Protein AF-Q6LM76-F1 (afdb_monomer_lite)

Secondary structure (DSSP, 8-state):
--TTTT--HHHHHHH---HHHHHHHHHHHHHHTTHHHHHHHHHHHHHSB-TTS-B--HHHHHHHHHHHH-----HHHHHHHHHHTT-HHHHH----TT--HHHHHHHTT-

Sequence (110 aa):
MDSLNNIAFKSLASKQTSIQMKMRFLALAHFQDGHSRTQIAKYIEENAAKPDGGRLTGHDIHNYITQTFGKAYHPDYIYILLKKMGFSWITSRSKHPKQCDKIQDDFKKI

pLDDT: mean 75.96, std 13.38, range [37.34, 94.69]

Organism: Photobacterium profundum (strain SS9) (NCBI:txid298386)

InterPro domains:
  IPR025959 Winged helix-turn helix domain [PF13592] (52-109)

Structure (mmCIF, N/CA/C/O backbone):
data_AF-Q6LM76-F1
#
_entry.id   AF-Q6LM76-F1
#
loop_
_atom_site.group_PDB
_atom_site.id
_atom_site.type_symbol
_atom_site.label_atom_id
_atom_site.label_alt_id
_atom_site.label_comp_id
_atom_site.label_asym_id
_atom_site.label_entity_id
_atom_site.label_seq_id
_atom_site.pdbx_PDB_ins_code
_atom_site.Cartn_x
_atom_site.Cartn_y
_atom_site.Cartn_z
_atom_site.occupancy
_atom_site.B_iso_or_equiv
_atom_site.auth_seq_id
_atom_site.auth_comp_id
_atom_site.auth_asym_id
_atom_site.auth_atom_id
_atom_site.pdbx_PDB_model_num
ATOM 1 N N . MET A 1 1 ? -21.025 -13.065 -7.128 1.00 37.34 1 MET A N 1
ATOM 2 C CA . MET A 1 1 ? -19.924 -12.207 -6.645 1.00 37.34 1 MET A CA 1
ATOM 3 C C . MET A 1 1 ? -20.459 -10.783 -6.699 1.00 37.34 1 MET A C 1
ATOM 5 O O . MET A 1 1 ? -20.804 -10.358 -7.786 1.00 37.34 1 MET A O 1
ATOM 9 N N . ASP A 1 2 ? -20.761 -10.054 -5.626 1.00 48.50 2 ASP A N 1
ATOM 10 C CA . ASP A 1 2 ? -20.377 -10.180 -4.217 1.00 48.50 2 ASP A CA 1
ATOM 11 C C . ASP A 1 2 ? -21.448 -9.541 -3.315 1.00 48.50 2 ASP A C 1
ATOM 13 O O . ASP A 1 2 ? -21.690 -8.338 -3.376 1.00 48.50 2 ASP A O 1
ATOM 17 N N . SER A 1 3 ? -22.080 -10.333 -2.445 1.00 51.62 3 SER A N 1
ATOM 18 C CA . SER A 1 3 ? -23.092 -9.863 -1.480 1.00 51.62 3 SER A CA 1
ATOM 19 C C . SER A 1 3 ? -22.494 -9.185 -0.235 1.00 51.62 3 SER A C 1
ATOM 21 O O . SER A 1 3 ? -23.232 -8.730 0.635 1.00 51.62 3 SER A O 1
ATOM 23 N N . LEU A 1 4 ? -21.162 -9.104 -0.140 1.00 52.97 4 LEU A N 1
ATOM 24 C CA . LEU A 1 4 ? -20.436 -8.601 1.034 1.00 52.97 4 LEU A CA 1
ATOM 25 C C . LEU A 1 4 ? -19.958 -7.146 0.897 1.00 52.97 4 LEU A C 1
ATOM 27 O O . LEU A 1 4 ? -19.572 -6.542 1.893 1.00 52.97 4 LEU A O 1
ATOM 31 N N . ASN A 1 5 ? -20.032 -6.543 -0.294 1.00 54.25 5 ASN A N 1
ATOM 32 C CA . ASN A 1 5 ? -19.440 -5.223 -0.564 1.00 54.25 5 ASN A CA 1
ATOM 33 C C . ASN A 1 5 ? -20.148 -4.040 0.126 1.00 54.25 5 ASN A C 1
ATOM 35 O O . ASN A 1 5 ? -19.632 -2.927 0.101 1.00 54.25 5 ASN A O 1
ATOM 39 N N . ASN A 1 6 ? -21.297 -4.267 0.772 1.00 57.16 6 ASN A N 1
ATOM 40 C CA . ASN A 1 6 ? -22.104 -3.222 1.417 1.00 57.16 6 ASN A CA 1
ATOM 41 C C . ASN A 1 6 ? -22.152 -3.345 2.957 1.00 57.16 6 ASN A C 1
ATOM 43 O O . ASN A 1 6 ? -22.861 -2.606 3.636 1.00 57.16 6 ASN A O 1
ATOM 47 N N . ILE A 1 7 ? -21.411 -4.281 3.559 1.00 68.44 7 ILE A N 1
ATOM 48 C CA . ILE A 1 7 ? -21.418 -4.417 5.021 1.00 68.44 7 ILE A CA 1
ATOM 49 C C . ILE A 1 7 ? -20.410 -3.434 5.626 1.00 68.44 7 ILE A C 1
ATOM 51 O O . ILE A 1 7 ? -19.197 -3.599 5.519 1.00 68.44 7 ILE A O 1
ATOM 55 N N . ALA A 1 8 ? -20.906 -2.397 6.302 1.00 78.81 8 ALA A N 1
ATOM 56 C CA . ALA A 1 8 ? -20.069 -1.421 6.995 1.00 78.81 8 ALA A CA 1
ATOM 57 C C . ALA A 1 8 ? -19.545 -1.987 8.330 1.00 78.81 8 ALA A C 1
ATOM 59 O O . ALA A 1 8 ? -19.996 -1.587 9.408 1.00 78.81 8 ALA A O 1
ATOM 60 N N . PHE A 1 9 ? -18.567 -2.899 8.285 1.00 83.12 9 PHE A N 1
ATOM 61 C CA . PHE A 1 9 ? -17.992 -3.551 9.475 1.00 83.12 9 PHE A CA 1
ATOM 62 C C . PHE A 1 9 ? -17.470 -2.576 10.545 1.00 83.12 9 PHE A C 1
ATOM 64 O O . PHE A 1 9 ? -17.564 -2.872 11.734 1.00 83.12 9 PHE A O 1
ATOM 71 N N . LYS A 1 10 ? -17.005 -1.378 10.161 1.00 83.25 10 LYS A N 1
ATOM 72 C CA . LYS A 1 10 ? -16.629 -0.311 11.113 1.00 83.25 10 LYS A CA 1
ATOM 73 C C . LYS A 1 10 ? -17.826 0.183 11.937 1.00 83.25 10 LYS A C 1
ATOM 75 O O . LYS A 1 10 ? -17.695 0.395 13.139 1.00 83.25 10 LYS A O 1
ATOM 80 N N . SER A 1 11 ? -18.998 0.306 11.309 1.00 85.31 11 SER A N 1
ATOM 81 C CA . SER A 1 11 ? -20.249 0.691 11.980 1.00 85.31 11 SER A CA 1
ATOM 82 C C . SER A 1 11 ? -20.826 -0.435 12.850 1.00 85.31 11 SER A C 1
ATOM 84 O O . SER A 1 11 ? -21.470 -0.175 13.861 1.00 85.31 11 SER A O 1
ATOM 86 N N . LEU A 1 12 ? -20.571 -1.696 12.489 1.00 87.69 12 LEU A N 1
ATOM 87 C CA . LEU A 1 12 ? -20.941 -2.853 13.308 1.00 87.69 12 LEU A CA 1
ATOM 88 C C . LEU A 1 12 ? -20.025 -2.972 14.530 1.00 87.69 12 LEU A C 1
ATOM 90 O O . LEU A 1 12 ? -20.498 -3.205 15.638 1.00 87.69 12 LEU A O 1
ATOM 94 N N . ALA A 1 13 ? -18.726 -2.723 14.355 1.00 88.00 13 ALA A N 1
ATOM 95 C CA . ALA A 1 13 ? -17.757 -2.692 15.443 1.00 88.00 13 ALA A CA 1
ATOM 96 C C . ALA A 1 13 ? -18.060 -1.593 16.478 1.00 88.00 13 ALA A C 1
ATOM 98 O O . ALA A 1 13 ? -17.841 -1.801 17.670 1.00 88.00 13 ALA A O 1
ATOM 99 N N . SER A 1 14 ? -18.561 -0.427 16.052 1.00 84.62 14 SER A N 1
ATOM 100 C CA . SER A 1 14 ? -18.903 0.666 16.973 1.00 84.62 14 SER A CA 1
ATOM 101 C C . SER A 1 14 ? -20.162 0.391 17.800 1.00 84.62 14 SER A C 1
ATOM 103 O O . SER A 1 14 ? -20.239 0.850 18.935 1.00 84.62 14 SER A O 1
ATOM 105 N N . LYS A 1 15 ? -21.112 -0.387 17.266 1.00 89.94 15 LYS A N 1
ATOM 106 C CA . LYS A 1 15 ? -22.351 -0.790 17.954 1.00 89.94 15 LYS A CA 1
ATOM 107 C C . LYS A 1 15 ? -22.172 -1.992 18.888 1.00 89.94 15 LYS A C 1
ATOM 109 O O . LYS A 1 15 ? -23.071 -2.295 19.667 1.00 89.94 15 LYS A O 1
ATOM 114 N N . GLN A 1 16 ? -21.034 -2.681 18.817 1.00 91.12 16 GLN A N 1
ATOM 115 C CA . GLN A 1 16 ? -20.796 -3.909 19.566 1.00 91.12 16 GLN A CA 1
ATOM 116 C C . GLN A 1 16 ? -20.192 -3.644 20.952 1.00 91.12 16 GLN A C 1
ATOM 118 O O . GLN A 1 16 ? -19.178 -2.960 21.082 1.00 91.12 16 GLN A O 1
ATOM 123 N N . THR A 1 17 ? -20.778 -4.255 21.985 1.00 86.19 17 THR A N 1
ATOM 124 C CA . THR A 1 17 ? -20.323 -4.145 23.385 1.00 86.19 17 THR A CA 1
ATOM 125 C C . THR A 1 17 ? -19.176 -5.102 23.716 1.00 86.19 17 THR A C 1
ATOM 127 O O . THR A 1 17 ? -18.265 -4.751 24.462 1.00 86.19 17 THR A O 1
ATOM 130 N N . SER A 1 18 ? -19.179 -6.307 23.135 1.00 94.69 18 SER A N 1
ATOM 131 C CA . SER A 1 18 ? -18.101 -7.285 23.327 1.00 94.69 18 SER A CA 1
ATOM 132 C C . SER A 1 18 ? -16.821 -6.868 22.604 1.00 94.69 18 SER A C 1
ATOM 134 O O . SER A 1 18 ? -16.800 -6.711 21.379 1.00 94.69 18 SER A O 1
ATOM 136 N N . ILE A 1 19 ? -15.726 -6.786 23.363 1.00 85.25 19 ILE A N 1
ATOM 137 C CA . ILE A 1 19 ? -14.388 -6.450 22.861 1.00 85.25 19 ILE A CA 1
ATOM 138 C C . ILE A 1 19 ? -13.919 -7.469 21.815 1.00 85.25 19 ILE A C 1
ATOM 140 O O . ILE A 1 19 ? -13.421 -7.079 20.762 1.00 85.25 19 ILE A O 1
ATOM 144 N N . GLN A 1 20 ? -14.125 -8.768 22.052 1.00 84.06 20 GLN A N 1
ATOM 145 C CA . GLN A 1 20 ? -13.713 -9.816 21.110 1.00 84.06 20 GLN A CA 1
ATOM 146 C C . GLN A 1 20 ? -14.433 -9.681 19.765 1.00 84.06 20 GLN A C 1
ATOM 148 O O . GLN A 1 20 ? -13.818 -9.752 18.700 1.00 84.06 20 GLN A O 1
ATOM 153 N N . MET A 1 21 ? -15.739 -9.430 19.811 1.00 91.31 21 MET A N 1
ATOM 154 C CA . MET A 1 21 ? -16.560 -9.297 18.612 1.00 91.31 21 MET A CA 1
ATOM 155 C C . MET A 1 21 ? -16.233 -7.999 17.857 1.00 91.31 21 MET A C 1
ATOM 157 O O . MET A 1 21 ? -16.148 -7.997 16.630 1.00 91.31 21 MET A O 1
ATOM 161 N N . LYS A 1 22 ? -15.935 -6.918 18.585 1.00 85.38 22 LYS A N 1
ATOM 162 C CA . LYS A 1 22 ? -15.427 -5.662 18.022 1.00 85.38 22 LYS A CA 1
ATOM 163 C C . LYS A 1 22 ? -14.088 -5.855 17.307 1.00 85.38 22 LYS A C 1
ATOM 165 O O . LYS A 1 22 ? -13.946 -5.411 16.171 1.00 85.38 22 LYS A O 1
ATOM 170 N N . MET A 1 23 ? -13.140 -6.571 17.917 1.00 83.94 23 MET A N 1
ATOM 171 C CA . MET A 1 23 ? -11.854 -6.901 17.287 1.00 83.94 23 MET A CA 1
ATOM 172 C C . MET A 1 23 ? -12.038 -7.753 16.029 1.00 83.94 23 MET A C 1
ATOM 174 O O . MET A 1 23 ? -11.392 -7.494 15.014 1.00 83.94 23 MET A O 1
ATOM 178 N N . ARG A 1 24 ? -12.966 -8.716 16.054 1.00 87.31 24 ARG A N 1
ATOM 179 C CA . ARG A 1 24 ? -13.297 -9.538 14.885 1.00 87.31 24 ARG A CA 1
ATOM 180 C C . ARG A 1 24 ? -13.893 -8.704 13.749 1.00 87.31 24 ARG A C 1
ATOM 182 O O . ARG A 1 24 ? -13.458 -8.854 12.613 1.00 87.31 24 ARG A O 1
ATOM 189 N N . PHE A 1 25 ? -14.825 -7.794 14.036 1.00 86.94 25 PHE A N 1
ATOM 190 C CA . PHE A 1 25 ? -15.384 -6.891 13.024 1.00 86.94 25 PHE A CA 1
ATOM 191 C C . PHE A 1 25 ? -14.355 -5.903 12.476 1.00 86.94 25 PHE A C 1
ATOM 193 O O . PHE A 1 25 ? -14.360 -5.640 11.280 1.00 86.94 25 PHE A O 1
ATOM 200 N N . LEU A 1 26 ? -13.439 -5.393 13.302 1.00 80.12 26 LEU A N 1
ATOM 201 C CA . LEU A 1 26 ? -12.338 -4.552 12.824 1.00 80.12 26 LEU A CA 1
ATOM 202 C C . LEU A 1 26 ? -11.384 -5.334 11.915 1.00 80.12 26 LEU A C 1
ATOM 204 O O . LEU A 1 26 ? -11.015 -4.840 10.852 1.00 80.12 26 LEU A O 1
ATOM 208 N N . ALA A 1 27 ? -11.035 -6.569 12.280 1.00 77.38 27 ALA A N 1
ATOM 209 C CA . ALA A 1 27 ? -10.247 -7.447 11.420 1.00 77.38 27 ALA A CA 1
ATOM 210 C C . ALA A 1 27 ? -10.966 -7.719 10.089 1.00 77.38 27 ALA A C 1
ATOM 212 O O . ALA A 1 27 ? -10.356 -7.582 9.033 1.00 77.38 27 ALA A O 1
ATOM 213 N N . LEU A 1 28 ? -12.269 -8.021 10.118 1.00 81.06 28 LEU A N 1
ATOM 214 C CA . LEU A 1 28 ? -13.087 -8.213 8.915 1.00 81.06 28 LEU A CA 1
ATOM 215 C C . LEU A 1 28 ? -13.224 -6.935 8.083 1.00 81.06 28 LEU A C 1
ATOM 217 O O . LEU A 1 28 ? -13.165 -7.023 6.867 1.00 81.06 28 LEU A O 1
ATOM 221 N N . ALA A 1 29 ? -13.322 -5.756 8.701 1.00 78.50 29 ALA A N 1
ATOM 222 C CA . ALA A 1 29 ? -13.269 -4.479 7.993 1.00 78.50 29 ALA A CA 1
ATOM 223 C C . ALA A 1 29 ? -11.934 -4.321 7.261 1.00 78.50 29 ALA A C 1
ATOM 225 O O . ALA A 1 29 ? -11.915 -3.949 6.097 1.00 78.50 29 ALA A O 1
ATOM 226 N N . HIS A 1 30 ? -10.822 -4.662 7.915 1.00 70.56 30 HIS A N 1
ATOM 227 C CA . HIS A 1 30 ? -9.499 -4.644 7.295 1.00 70.56 30 HIS A CA 1
ATOM 228 C C . HIS A 1 30 ? -9.327 -5.700 6.191 1.00 70.56 30 HIS A C 1
ATOM 230 O O . HIS A 1 30 ? -8.600 -5.445 5.232 1.00 70.56 30 HIS A O 1
ATOM 236 N N . PHE A 1 31 ? -9.978 -6.861 6.310 1.00 68.69 31 PHE A N 1
ATOM 237 C CA . PHE A 1 31 ? -9.987 -7.913 5.288 1.00 68.69 31 PHE A CA 1
ATOM 238 C C . PHE A 1 31 ? -10.934 -7.610 4.121 1.00 68.69 31 PHE A C 1
ATOM 240 O O . PHE A 1 31 ? -10.591 -7.923 2.989 1.00 68.69 31 PHE A O 1
ATOM 247 N N . GLN A 1 32 ? -12.082 -6.971 4.357 1.00 63.50 32 GLN A N 1
ATOM 248 C CA . GLN A 1 32 ? -12.972 -6.461 3.308 1.00 63.50 32 GLN A CA 1
ATOM 249 C C . GLN A 1 32 ? -12.329 -5.266 2.596 1.00 63.50 32 GLN A C 1
ATOM 251 O O . GLN A 1 32 ? -12.343 -5.191 1.372 1.00 63.50 32 GLN A O 1
ATOM 256 N N . ASP A 1 33 ? -11.629 -4.400 3.333 1.00 63.03 33 ASP A N 1
ATOM 257 C CA . ASP A 1 33 ? -10.683 -3.421 2.781 1.00 63.03 33 ASP A CA 1
ATOM 258 C C . ASP A 1 33 ? -9.448 -4.120 2.142 1.00 63.03 33 ASP A C 1
ATOM 260 O O . ASP A 1 33 ? -8.560 -3.452 1.603 1.00 63.03 33 ASP A O 1
ATOM 264 N N . GLY A 1 34 ? -9.375 -5.463 2.174 1.00 58.41 34 GLY A N 1
ATOM 265 C CA . GLY A 1 34 ? -8.315 -6.334 1.639 1.00 58.41 34 GLY A CA 1
ATOM 266 C C . GLY A 1 34 ? -8.039 -6.167 0.149 1.00 58.41 34 GLY A C 1
ATOM 267 O O . GLY A 1 34 ? -7.043 -6.689 -0.350 1.00 58.41 34 GLY A O 1
ATOM 268 N N . HIS A 1 35 ? -8.837 -5.337 -0.510 1.00 60.16 35 HIS A N 1
ATOM 269 C CA . HIS A 1 35 ? -8.508 -4.593 -1.710 1.00 60.16 35 HIS A CA 1
ATOM 270 C C . HIS A 1 35 ? -7.095 -3.993 -1.661 1.00 60.16 35 HIS A C 1
ATOM 272 O O . HIS A 1 35 ? -6.344 -4.206 -2.595 1.00 60.16 35 HIS A O 1
ATOM 278 N N . SER A 1 36 ? -6.624 -3.379 -0.568 1.00 71.00 36 SER A N 1
ATOM 279 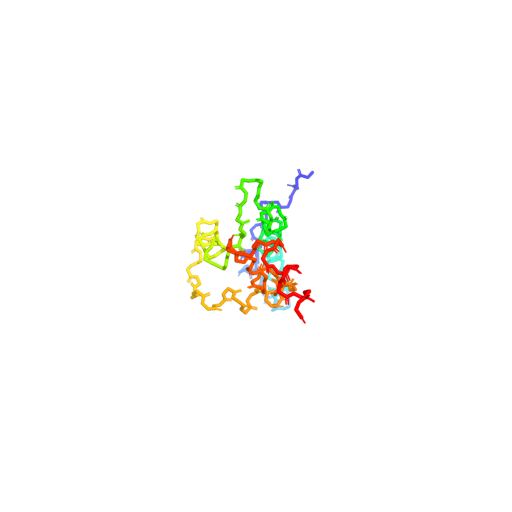C CA . SER A 1 36 ? -5.324 -2.681 -0.641 1.00 71.00 36 SER A CA 1
ATOM 280 C C . SER A 1 36 ? -4.126 -3.585 -0.956 1.00 71.00 36 SER A C 1
ATOM 282 O O . SER A 1 36 ? -3.421 -3.341 -1.927 1.00 71.00 36 SER A O 1
ATOM 284 N N . ARG A 1 37 ? -3.885 -4.664 -0.199 1.00 77.75 37 ARG A N 1
ATOM 285 C CA . ARG A 1 37 ? -2.712 -5.526 -0.448 1.00 77.75 37 ARG A CA 1
ATOM 286 C C . ARG A 1 37 ? -2.894 -6.425 -1.664 1.00 77.75 37 ARG A C 1
ATOM 288 O O . ARG A 1 37 ? -1.932 -6.620 -2.396 1.00 77.75 37 ARG A O 1
ATOM 295 N N . THR A 1 38 ? -4.096 -6.957 -1.887 1.00 82.88 38 THR A N 1
ATOM 296 C CA . THR A 1 38 ? -4.353 -7.823 -3.049 1.00 82.88 38 THR A CA 1
ATOM 297 C C . THR A 1 38 ? -4.362 -7.030 -4.353 1.00 82.88 38 THR A C 1
ATOM 299 O O . THR A 1 38 ? -3.781 -7.492 -5.326 1.00 82.88 38 THR A O 1
ATOM 302 N N . GLN A 1 39 ? -4.908 -5.810 -4.377 1.00 84.81 39 GLN A N 1
ATOM 303 C CA . GLN A 1 39 ? -4.834 -4.937 -5.554 1.00 84.81 39 GLN A CA 1
ATOM 304 C C . GLN A 1 39 ? -3.419 -4.419 -5.787 1.00 84.81 39 GLN A C 1
ATOM 306 O O . GLN A 1 39 ? -3.028 -4.297 -6.940 1.00 84.81 39 GLN A O 1
ATOM 311 N N . ILE A 1 40 ? -2.639 -4.128 -4.736 1.00 86.69 40 ILE A N 1
ATOM 312 C CA . ILE A 1 40 ? -1.214 -3.798 -4.900 1.00 86.69 40 ILE A CA 1
ATOM 313 C C . ILE A 1 40 ? -0.465 -4.994 -5.497 1.00 86.69 40 ILE A C 1
ATOM 315 O O . ILE A 1 40 ? 0.287 -4.807 -6.444 1.00 86.69 40 ILE A O 1
ATOM 319 N N . ALA A 1 41 ? -0.691 -6.211 -4.992 1.00 87.94 41 ALA A N 1
ATOM 320 C CA . ALA A 1 41 ? -0.069 -7.424 -5.525 1.00 87.94 41 ALA A CA 1
ATOM 321 C C . ALA A 1 41 ? -0.449 -7.667 -6.993 1.00 87.94 41 ALA A C 1
ATOM 323 O O . ALA A 1 41 ? 0.431 -7.814 -7.834 1.00 87.94 41 ALA A O 1
ATOM 324 N N . LYS A 1 42 ? -1.747 -7.607 -7.312 1.00 88.56 42 LYS A N 1
ATOM 325 C CA . LYS A 1 42 ? -2.263 -7.755 -8.676 1.00 88.56 42 LYS A CA 1
ATOM 326 C C . LYS A 1 42 ? -1.675 -6.707 -9.623 1.00 88.56 42 LYS A C 1
ATOM 328 O O . LYS A 1 42 ? -1.148 -7.058 -10.671 1.00 88.56 42 LYS A O 1
ATOM 333 N N . TYR A 1 43 ? -1.698 -5.435 -9.223 1.00 89.56 43 TYR A N 1
ATOM 334 C CA . TYR A 1 43 ? -1.101 -4.346 -9.997 1.00 89.56 43 TYR A CA 1
ATOM 335 C C . TYR A 1 43 ? 0.388 -4.591 -10.256 1.00 89.56 43 TYR A C 1
ATOM 337 O O . TYR A 1 43 ? 0.863 -4.408 -11.374 1.00 89.56 43 TYR A O 1
ATOM 345 N N . ILE A 1 44 ? 1.123 -5.025 -9.231 1.00 89.44 44 ILE A N 1
ATOM 346 C CA . ILE A 1 44 ? 2.541 -5.349 -9.344 1.00 89.44 44 ILE A CA 1
ATOM 347 C C . ILE A 1 44 ? 2.772 -6.489 -10.338 1.00 89.44 44 ILE A C 1
ATOM 349 O O . ILE A 1 44 ? 3.655 -6.361 -11.177 1.00 89.44 44 ILE A O 1
ATOM 353 N N . GLU A 1 45 ? 2.009 -7.577 -10.264 1.00 88.00 45 GLU A N 1
ATOM 354 C CA . GLU A 1 45 ? 2.148 -8.724 -11.170 1.00 88.00 45 GLU A CA 1
ATOM 355 C C . GLU A 1 45 ? 1.852 -8.345 -12.625 1.00 88.00 45 GLU A C 1
ATOM 357 O O . GLU A 1 45 ? 2.633 -8.681 -13.515 1.00 88.00 45 GLU A O 1
ATOM 362 N N . GLU A 1 46 ? 0.785 -7.579 -12.856 1.00 87.06 46 GLU A N 1
ATOM 363 C CA . GLU A 1 46 ? 0.377 -7.122 -14.191 1.00 87.06 46 GLU A CA 1
ATOM 364 C C . GLU A 1 46 ? 1.366 -6.119 -14.802 1.00 87.06 46 GLU A C 1
ATOM 366 O O . GLU A 1 46 ? 1.526 -6.072 -16.020 1.00 87.06 46 GLU A O 1
ATOM 371 N N . ASN A 1 47 ? 2.046 -5.321 -13.971 1.00 87.00 47 ASN A N 1
ATOM 372 C CA . ASN A 1 47 ? 2.894 -4.218 -14.432 1.00 87.00 47 ASN A CA 1
ATOM 373 C C . ASN A 1 47 ? 4.396 -4.449 -14.205 1.00 87.00 47 ASN A C 1
ATOM 375 O O . ASN A 1 47 ? 5.201 -3.587 -14.567 1.00 87.00 47 ASN A O 1
ATOM 379 N N . ALA A 1 48 ? 4.806 -5.588 -13.630 1.00 82.75 48 ALA A N 1
ATOM 380 C CA . ALA A 1 48 ? 6.208 -5.892 -13.322 1.00 82.75 48 ALA A CA 1
ATOM 381 C C . ALA A 1 48 ? 7.119 -5.792 -14.558 1.00 82.75 48 ALA A C 1
ATOM 383 O O . ALA A 1 48 ? 8.254 -5.312 -14.455 1.00 82.75 48 ALA A O 1
ATOM 384 N N . ALA A 1 49 ? 6.609 -6.209 -15.720 1.00 74.81 49 ALA A N 1
ATOM 385 C CA . ALA A 1 49 ? 7.235 -6.036 -17.023 1.00 74.81 49 ALA A CA 1
ATOM 386 C C . ALA A 1 49 ? 6.290 -5.234 -17.927 1.00 74.81 49 ALA A C 1
ATOM 388 O O . ALA A 1 49 ? 5.192 -5.689 -18.235 1.00 74.81 49 ALA A O 1
ATOM 389 N N . LYS A 1 50 ? 6.710 -4.034 -18.343 1.00 69.44 50 LYS A N 1
ATOM 390 C CA . LYS A 1 50 ? 5.924 -3.204 -19.264 1.00 69.44 50 LYS A CA 1
ATOM 391 C C . LYS A 1 50 ? 6.135 -3.686 -20.711 1.00 69.44 50 LYS A C 1
ATOM 393 O O . LYS A 1 50 ? 7.286 -3.947 -21.072 1.00 69.44 50 LYS A O 1
ATOM 398 N N . PRO A 1 51 ? 5.078 -3.778 -21.541 1.00 66.06 51 PRO A N 1
ATOM 399 C CA . PRO A 1 51 ? 5.195 -4.222 -22.934 1.00 66.06 51 PRO A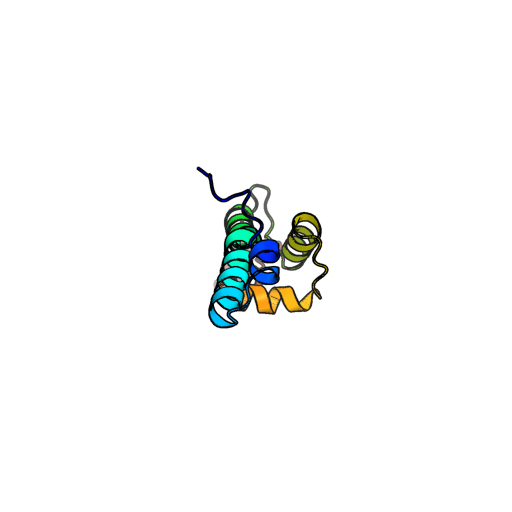 CA 1
ATOM 400 C C . PRO A 1 51 ? 6.064 -3.287 -23.792 1.00 66.06 51 PRO A C 1
ATOM 402 O O . PRO A 1 51 ? 6.852 -3.771 -24.595 1.00 66.06 51 PRO A O 1
ATOM 405 N N . ASP A 1 52 ? 6.016 -1.973 -23.546 1.00 64.94 52 ASP A N 1
ATOM 406 C CA . ASP A 1 52 ? 6.826 -0.954 -24.246 1.00 64.94 52 ASP A CA 1
ATOM 407 C C . ASP A 1 52 ? 8.273 -0.832 -23.724 1.00 64.94 52 ASP A C 1
ATOM 409 O O . ASP A 1 52 ? 9.023 0.070 -24.100 1.00 64.94 52 ASP A O 1
ATOM 413 N N . GLY A 1 53 ? 8.692 -1.739 -22.840 1.00 61.41 53 GLY A N 1
ATOM 414 C CA . GLY A 1 53 ? 9.971 -1.660 -22.147 1.00 61.41 53 GLY A CA 1
ATOM 415 C C . GLY A 1 53 ? 9.920 -0.803 -20.877 1.00 61.41 53 GLY A C 1
ATOM 416 O O . GLY A 1 53 ? 8.963 -0.092 -20.575 1.00 61.41 53 GLY A O 1
ATOM 417 N N . GLY A 1 54 ? 10.973 -0.920 -20.068 1.00 70.88 54 GLY A N 1
ATOM 418 C CA . GLY A 1 54 ? 11.011 -0.359 -18.716 1.00 70.88 54 GLY A CA 1
ATOM 419 C C . GLY A 1 54 ? 10.446 -1.308 -17.653 1.00 70.88 54 GLY A C 1
ATOM 420 O O . GLY A 1 54 ? 9.992 -2.417 -17.935 1.00 70.88 54 GLY A O 1
ATOM 421 N N . ARG A 1 55 ? 10.545 -0.899 -16.387 1.00 77.12 55 ARG A N 1
ATOM 422 C CA . ARG A 1 55 ? 10.166 -1.714 -15.224 1.00 77.12 55 ARG A CA 1
ATOM 423 C C . ARG A 1 55 ? 9.300 -0.906 -14.280 1.00 77.12 55 ARG A C 1
ATOM 425 O O . ARG A 1 55 ? 9.472 0.307 -14.185 1.00 77.12 55 ARG A O 1
ATOM 432 N N . LEU A 1 56 ? 8.420 -1.590 -13.556 1.00 85.56 56 LEU A N 1
ATOM 433 C CA . LEU A 1 56 ? 7.720 -0.992 -12.430 1.00 85.56 56 LEU A CA 1
ATOM 434 C C . LEU A 1 56 ? 8.726 -0.586 -11.348 1.00 85.56 56 LEU A C 1
ATOM 436 O O . LEU A 1 56 ? 9.518 -1.410 -10.883 1.00 85.56 56 LEU A O 1
ATOM 440 N N . THR A 1 57 ? 8.705 0.684 -10.957 1.00 86.12 57 THR A N 1
ATOM 441 C CA . THR A 1 57 ? 9.586 1.230 -9.920 1.00 86.12 57 THR A CA 1
ATOM 442 C C . THR A 1 57 ? 8.851 1.409 -8.594 1.00 86.12 57 THR A C 1
ATOM 444 O O . THR A 1 57 ? 7.623 1.464 -8.537 1.00 86.12 57 THR A O 1
ATOM 447 N N . GLY A 1 58 ? 9.607 1.565 -7.501 1.00 85.94 58 GLY A N 1
ATOM 448 C CA . GLY A 1 58 ? 9.026 1.930 -6.204 1.00 85.94 58 GLY A CA 1
ATOM 449 C C . GLY A 1 58 ? 8.245 3.250 -6.250 1.00 85.94 58 GLY A C 1
ATOM 450 O O . GLY A 1 58 ? 7.246 3.384 -5.551 1.00 85.94 58 GLY A O 1
ATOM 451 N N . HIS A 1 59 ? 8.648 4.190 -7.113 1.00 87.38 59 HIS A N 1
ATOM 452 C CA . HIS A 1 59 ? 7.943 5.456 -7.317 1.00 87.38 59 HIS A CA 1
ATOM 453 C C . HIS A 1 59 ? 6.590 5.256 -8.018 1.00 87.38 59 HIS A C 1
ATOM 455 O O . HIS A 1 59 ? 5.585 5.805 -7.576 1.00 87.38 59 HIS A O 1
ATOM 461 N N . ASP A 1 60 ? 6.527 4.402 -9.043 1.00 89.12 60 ASP A N 1
ATOM 462 C CA . ASP A 1 60 ? 5.261 4.063 -9.711 1.00 89.12 60 ASP A CA 1
ATOM 463 C C . ASP A 1 60 ? 4.268 3.415 -8.734 1.00 89.12 60 ASP A C 1
ATOM 465 O O . ASP A 1 60 ? 3.077 3.722 -8.737 1.00 89.12 60 ASP A O 1
ATOM 469 N N . ILE A 1 61 ? 4.772 2.536 -7.864 1.00 88.56 61 ILE A N 1
ATOM 470 C CA . ILE A 1 61 ? 3.980 1.866 -6.825 1.00 88.56 61 ILE A CA 1
ATOM 471 C C . ILE A 1 61 ? 3.501 2.877 -5.775 1.00 88.56 61 ILE A C 1
ATOM 473 O O . ILE A 1 61 ? 2.350 2.819 -5.345 1.00 88.56 61 ILE A O 1
ATOM 477 N N . HIS A 1 62 ? 4.355 3.823 -5.377 1.00 89.62 62 HIS A N 1
ATOM 478 C CA . HIS A 1 62 ? 3.989 4.911 -4.467 1.00 89.62 62 HIS A CA 1
ATOM 479 C C . HIS A 1 62 ? 2.856 5.775 -5.033 1.00 89.62 62 HIS A C 1
ATOM 481 O O . HIS A 1 62 ? 1.857 6.006 -4.343 1.00 89.62 62 HIS A O 1
ATOM 487 N N . ASN A 1 63 ? 2.974 6.180 -6.299 1.00 90.50 63 ASN A N 1
ATOM 488 C CA . ASN A 1 63 ? 1.966 6.978 -6.992 1.00 90.50 63 ASN A CA 1
ATOM 489 C C . ASN A 1 63 ? 0.645 6.217 -7.113 1.00 90.50 63 ASN A C 1
ATOM 491 O O . ASN A 1 63 ? -0.400 6.751 -6.744 1.00 90.50 63 ASN A O 1
ATOM 495 N N . TYR A 1 64 ? 0.696 4.949 -7.531 1.00 89.69 64 TYR A N 1
ATOM 496 C CA . TYR A 1 64 ? -0.484 4.090 -7.611 1.00 89.69 64 TYR A CA 1
ATOM 497 C C . TYR A 1 64 ? -1.204 3.981 -6.264 1.00 89.69 64 TYR A C 1
ATOM 499 O O . TYR A 1 64 ? -2.424 4.138 -6.197 1.00 89.69 64 TYR A O 1
ATOM 507 N N . ILE A 1 65 ? -0.466 3.764 -5.171 1.00 86.44 65 ILE A N 1
ATOM 508 C CA . ILE A 1 65 ? -1.058 3.638 -3.835 1.00 86.44 65 ILE A CA 1
ATOM 509 C C . ILE A 1 65 ? -1.669 4.962 -3.366 1.00 86.44 65 ILE A C 1
ATOM 511 O O . ILE A 1 65 ? -2.762 4.972 -2.793 1.00 86.44 65 ILE A O 1
ATOM 515 N N . THR A 1 66 ? -0.984 6.074 -3.622 1.00 87.56 66 THR A N 1
ATOM 516 C CA . THR A 1 66 ? -1.461 7.410 -3.252 1.00 87.56 66 THR A CA 1
ATOM 517 C C . THR A 1 66 ? -2.745 7.758 -4.007 1.00 87.56 66 THR A C 1
ATOM 519 O O . THR A 1 66 ? -3.705 8.209 -3.388 1.00 87.56 66 THR A O 1
ATOM 522 N N . GLN A 1 67 ? -2.798 7.480 -5.312 1.00 86.81 67 GLN A N 1
ATOM 523 C CA . GLN A 1 67 ? -3.960 7.751 -6.165 1.00 86.81 67 GLN A CA 1
ATOM 524 C C . GLN A 1 67 ? -5.141 6.813 -5.875 1.00 86.81 67 GLN A C 1
ATOM 526 O O . GLN A 1 67 ? -6.279 7.265 -5.805 1.00 86.81 67 GLN A O 1
ATOM 531 N N . THR A 1 68 ? -4.879 5.520 -5.669 1.00 84.44 68 THR A N 1
ATOM 532 C CA . THR A 1 68 ? -5.933 4.497 -5.529 1.00 84.44 68 THR A CA 1
ATOM 533 C C . THR A 1 68 ? -6.510 4.438 -4.117 1.00 84.44 68 THR A C 1
ATOM 535 O O . THR A 1 68 ? -7.704 4.209 -3.943 1.00 84.44 68 THR A O 1
ATOM 538 N N . PHE A 1 69 ? -5.680 4.647 -3.088 1.00 80.06 69 PHE A N 1
ATOM 539 C CA . PHE A 1 69 ? -6.094 4.493 -1.686 1.00 80.06 69 PHE A CA 1
ATOM 540 C C . PHE A 1 69 ? -6.139 5.806 -0.903 1.00 80.06 69 PHE A C 1
ATOM 542 O O . PHE A 1 69 ? -6.513 5.784 0.270 1.00 80.06 69 PHE A O 1
ATOM 549 N N . GLY A 1 70 ? -5.719 6.931 -1.496 1.00 76.19 70 GLY A N 1
ATOM 550 C CA . GLY A 1 70 ? -5.631 8.220 -0.801 1.00 76.19 70 GLY A CA 1
ATOM 551 C C . GLY A 1 70 ? -4.630 8.214 0.360 1.00 76.19 70 GLY A C 1
ATOM 552 O O . GLY A 1 70 ? -4.740 9.022 1.282 1.00 76.19 70 GLY A O 1
ATOM 553 N N . LYS A 1 71 ? -3.679 7.268 0.369 1.00 74.12 71 LYS A N 1
ATOM 554 C CA . LYS A 1 71 ? -2.701 7.102 1.452 1.00 74.12 71 LYS A CA 1
ATOM 555 C C . LYS A 1 71 ? -1.335 7.603 1.017 1.00 74.12 71 LYS A C 1
ATOM 557 O O . LYS A 1 71 ? -0.614 6.908 0.306 1.00 74.12 71 LYS A O 1
ATOM 562 N N . ALA A 1 72 ? -0.966 8.780 1.510 1.00 75.88 72 ALA A N 1
ATOM 563 C CA . ALA A 1 72 ? 0.365 9.344 1.337 1.00 75.88 72 ALA A CA 1
ATOM 564 C C . ALA A 1 72 ? 1.365 8.643 2.273 1.00 75.88 72 ALA A C 1
ATOM 566 O O . ALA A 1 72 ? 1.667 9.115 3.368 1.00 75.88 72 ALA A O 1
ATOM 567 N N . TYR A 1 73 ? 1.850 7.471 1.866 1.00 77.81 73 TYR A N 1
ATOM 568 C CA . TYR A 1 73 ? 2.966 6.826 2.557 1.00 77.81 73 TYR A CA 1
ATOM 569 C C . TYR A 1 73 ? 4.256 7.623 2.350 1.00 77.81 73 TYR A C 1
ATOM 571 O O . TYR A 1 73 ? 4.429 8.282 1.328 1.00 77.81 73 TYR A O 1
ATOM 579 N N . HIS A 1 74 ? 5.202 7.517 3.282 1.00 83.06 74 HIS A N 1
ATOM 580 C CA . HIS A 1 74 ? 6.569 7.949 3.000 1.00 83.06 74 HIS A CA 1
ATOM 581 C C . HIS A 1 74 ? 7.156 7.063 1.881 1.00 83.06 74 HIS A C 1
ATOM 583 O O . HIS A 1 74 ? 6.952 5.846 1.942 1.00 83.06 74 HIS A O 1
ATOM 589 N N . PRO A 1 75 ? 7.889 7.604 0.890 1.00 80.19 75 PRO A N 1
ATOM 590 C CA . PRO A 1 75 ? 8.455 6.815 -0.211 1.00 80.19 75 PRO A CA 1
ATOM 591 C C . PRO A 1 75 ? 9.255 5.587 0.251 1.00 80.19 75 PRO A C 1
ATOM 593 O O . PRO A 1 75 ? 9.084 4.495 -0.289 1.00 80.19 75 PRO A O 1
ATOM 596 N N . ASP A 1 76 ? 10.036 5.715 1.328 1.00 84.31 76 ASP A N 1
ATOM 597 C CA . ASP A 1 76 ? 10.816 4.596 1.885 1.00 84.31 76 ASP A CA 1
ATOM 598 C C . ASP A 1 76 ? 9.950 3.448 2.417 1.00 84.31 76 ASP A C 1
ATOM 600 O O . ASP A 1 76 ? 10.346 2.278 2.402 1.00 84.31 76 ASP A O 1
ATOM 604 N N . TYR A 1 77 ? 8.732 3.764 2.861 1.00 87.25 77 TYR A N 1
ATOM 605 C CA . TYR A 1 77 ? 7.808 2.772 3.394 1.00 87.25 77 TYR A CA 1
ATOM 606 C C . TYR A 1 77 ? 7.364 1.768 2.323 1.00 87.25 77 TYR A C 1
ATOM 608 O O . TYR A 1 77 ? 7.022 0.631 2.653 1.00 87.25 77 TYR A O 1
ATOM 616 N N . ILE A 1 78 ? 7.430 2.141 1.041 1.00 86.94 78 ILE A N 1
ATOM 617 C CA . ILE A 1 78 ? 7.123 1.244 -0.077 1.00 86.94 78 ILE A CA 1
ATOM 618 C C . ILE A 1 78 ? 8.067 0.046 -0.087 1.00 86.94 78 ILE A C 1
ATOM 620 O O 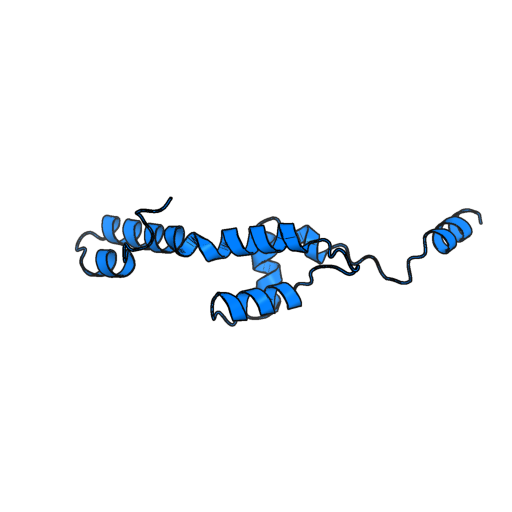. ILE A 1 78 ? 7.612 -1.086 -0.216 1.00 86.94 78 ILE A O 1
ATOM 624 N N . TYR A 1 79 ? 9.363 0.250 0.142 1.00 88.25 79 TYR A N 1
ATOM 625 C CA . TYR A 1 79 ? 10.326 -0.852 0.163 1.00 88.25 79 TYR A CA 1
ATOM 626 C C . TYR A 1 79 ? 10.068 -1.819 1.325 1.00 88.25 79 TYR A C 1
ATOM 628 O O . TYR A 1 79 ? 10.168 -3.038 1.163 1.00 88.25 79 TYR A O 1
ATOM 636 N N . ILE A 1 80 ? 9.663 -1.290 2.485 1.00 87.25 80 ILE A N 1
ATOM 637 C CA . ILE A 1 80 ? 9.268 -2.097 3.649 1.00 87.25 80 ILE A CA 1
ATOM 638 C C . ILE A 1 80 ? 7.995 -2.894 3.340 1.00 87.25 80 ILE A C 1
ATOM 640 O O . ILE A 1 80 ? 7.912 -4.081 3.664 1.00 87.25 80 ILE A O 1
ATOM 644 N N . LEU A 1 81 ? 7.010 -2.255 2.708 1.00 86.50 81 LEU A N 1
ATOM 645 C CA . LEU A 1 81 ? 5.753 -2.881 2.308 1.00 86.50 81 LEU A CA 1
ATOM 646 C C . LEU A 1 81 ? 5.989 -4.018 1.305 1.00 86.50 81 LEU A C 1
ATOM 648 O O . LEU A 1 81 ? 5.528 -5.135 1.535 1.00 86.50 81 LEU A O 1
ATOM 652 N N . LEU A 1 82 ? 6.770 -3.769 0.253 1.00 86.56 82 LEU A N 1
ATOM 653 C CA . LEU A 1 82 ? 7.109 -4.767 -0.765 1.00 86.56 82 LEU A CA 1
ATOM 654 C C . LEU A 1 82 ? 7.857 -5.956 -0.166 1.00 86.56 82 LEU A C 1
ATOM 656 O O . LEU A 1 82 ? 7.532 -7.101 -0.477 1.00 86.56 82 LEU A O 1
ATOM 660 N N . LYS A 1 83 ? 8.800 -5.712 0.752 1.00 86.81 83 LYS A N 1
ATOM 661 C CA . LYS A 1 83 ? 9.498 -6.785 1.473 1.00 86.81 83 LYS A CA 1
ATOM 662 C C . LYS A 1 83 ? 8.525 -7.658 2.267 1.00 86.81 83 LYS A C 1
ATOM 664 O O . LYS A 1 83 ? 8.616 -8.879 2.196 1.00 86.81 83 LYS A O 1
ATOM 669 N N . LYS A 1 84 ? 7.577 -7.050 2.988 1.00 85.81 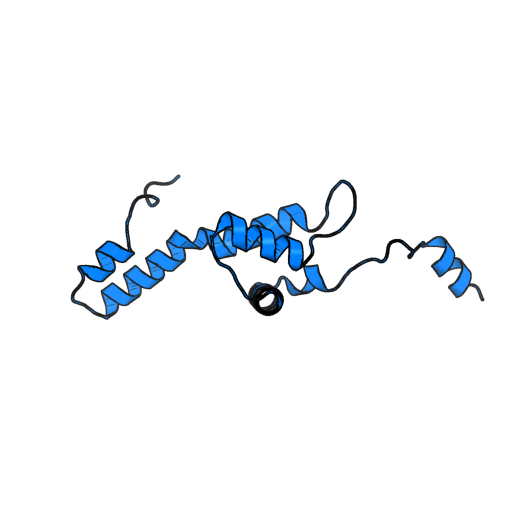84 LYS A N 1
ATOM 670 C CA . LYS A 1 84 ? 6.549 -7.780 3.755 1.00 85.81 84 LYS A CA 1
ATOM 671 C C . LYS A 1 84 ? 5.600 -8.588 2.867 1.00 85.81 84 LYS A C 1
ATOM 673 O O . LYS A 1 84 ? 5.041 -9.571 3.337 1.00 85.81 84 LYS A O 1
ATOM 678 N N . MET A 1 85 ? 5.417 -8.173 1.616 1.00 86.38 85 MET A N 1
ATOM 679 C CA . MET A 1 85 ? 4.553 -8.840 0.639 1.00 86.38 85 MET A CA 1
ATOM 680 C C . MET A 1 85 ? 5.296 -9.850 -0.256 1.00 86.38 85 MET A C 1
ATOM 682 O O . MET A 1 85 ? 4.663 -10.467 -1.100 1.00 86.38 85 MET A O 1
ATOM 686 N N . GLY A 1 86 ? 6.614 -10.033 -0.094 1.00 87.31 86 GLY A N 1
ATOM 687 C CA . GLY A 1 86 ? 7.407 -10.952 -0.930 1.00 87.31 86 GLY A CA 1
ATOM 688 C C . GLY A 1 86 ? 7.816 -10.388 -2.299 1.00 87.31 86 GLY A C 1
ATOM 689 O O . GLY A 1 86 ? 8.327 -11.113 -3.147 1.00 87.31 86 GLY A O 1
ATOM 690 N N . PHE A 1 87 ? 7.651 -9.083 -2.509 1.00 87.44 87 PHE A N 1
ATOM 691 C CA . PHE A 1 87 ? 7.898 -8.375 -3.768 1.00 87.44 87 PHE A CA 1
ATOM 692 C C . PHE A 1 87 ? 9.242 -7.630 -3.808 1.00 87.44 87 PHE A C 1
ATOM 694 O O . PHE A 1 87 ? 9.442 -6.710 -4.602 1.00 87.44 87 PHE A O 1
ATOM 701 N N . SER A 1 88 ? 10.202 -8.024 -2.968 1.00 84.12 88 SER A N 1
ATOM 702 C CA . SER A 1 88 ? 11.550 -7.431 -2.946 1.00 84.12 88 SER A CA 1
ATOM 703 C C . SER A 1 88 ? 12.299 -7.561 -4.281 1.00 84.12 88 SER A C 1
ATOM 705 O O . SER A 1 88 ? 13.228 -6.805 -4.546 1.00 84.12 88 SER A O 1
ATOM 707 N N . TRP A 1 89 ? 11.898 -8.494 -5.147 1.00 81.62 89 TRP A N 1
ATOM 708 C CA . TRP A 1 89 ? 12.515 -8.723 -6.453 1.00 81.62 89 TRP A CA 1
ATOM 709 C C . TRP A 1 89 ? 12.145 -7.669 -7.512 1.00 81.62 89 TRP A C 1
ATOM 711 O O . TRP A 1 89 ? 12.934 -7.461 -8.439 1.00 81.62 89 TRP A O 1
ATOM 721 N N . ILE A 1 90 ? 11.015 -6.956 -7.379 1.00 76.62 90 ILE A N 1
ATOM 722 C CA . ILE A 1 90 ? 10.645 -5.874 -8.316 1.00 76.62 90 ILE A CA 1
ATOM 723 C C . ILE A 1 90 ? 11.679 -4.752 -8.281 1.00 76.62 90 ILE A C 1
ATOM 725 O O . ILE A 1 90 ? 12.091 -4.254 -9.330 1.00 76.62 90 ILE A O 1
ATOM 729 N N . THR A 1 91 ? 12.167 -4.418 -7.087 1.00 69.19 91 THR A N 1
ATOM 730 C CA . THR A 1 91 ? 13.116 -3.320 -6.868 1.00 69.19 91 THR A CA 1
ATOM 731 C C . THR A 1 91 ? 14.560 -3.708 -7.179 1.00 69.19 91 THR A C 1
ATOM 733 O O . THR A 1 91 ? 15.398 -2.839 -7.398 1.00 69.19 91 THR A O 1
ATOM 736 N N . SER A 1 92 ? 14.864 -5.007 -7.220 1.00 56.44 92 SER A N 1
ATOM 737 C CA . SER A 1 92 ? 16.245 -5.495 -7.190 1.00 56.44 92 SER A CA 1
ATOM 738 C C . SER A 1 92 ? 16.888 -5.682 -8.571 1.00 56.44 92 SER A C 1
ATOM 740 O O . SER A 1 92 ? 18.092 -5.895 -8.665 1.00 56.44 92 SER A O 1
ATOM 742 N N . ARG A 1 93 ? 16.133 -5.604 -9.677 1.00 55.56 93 ARG A N 1
ATOM 743 C CA . ARG A 1 93 ? 16.677 -5.924 -11.015 1.00 55.56 93 ARG A CA 1
ATOM 744 C C . ARG A 1 93 ? 16.421 -4.842 -12.055 1.00 55.56 93 ARG A C 1
ATOM 746 O O . ARG A 1 93 ? 15.853 -5.117 -13.104 1.00 55.56 93 ARG A O 1
ATOM 753 N N . SER A 1 94 ? 16.883 -3.620 -11.806 1.00 50.31 94 SER A N 1
ATOM 754 C CA . SER A 1 94 ? 17.048 -2.643 -12.889 1.00 50.31 94 SER A CA 1
ATOM 755 C C . SER A 1 94 ? 18.086 -3.173 -13.892 1.00 50.31 94 SER A C 1
ATOM 757 O O . SER A 1 94 ? 19.277 -3.201 -13.593 1.00 50.31 94 SER A O 1
ATOM 759 N N . LYS A 1 95 ? 17.643 -3.665 -15.059 1.00 49.44 95 LYS A N 1
ATOM 760 C CA . LYS A 1 95 ? 18.536 -3.984 -16.185 1.00 49.44 95 LYS A CA 1
ATOM 761 C C . LYS A 1 95 ? 18.844 -2.650 -16.865 1.00 49.44 95 LYS A C 1
ATOM 763 O O . LYS A 1 95 ? 17.938 -1.998 -17.379 1.00 49.44 95 LYS A O 1
ATOM 768 N N . HIS A 1 96 ? 20.087 -2.193 -16.769 1.00 47.47 96 HIS A N 1
ATOM 769 C CA . HIS A 1 96 ? 20.475 -0.884 -17.285 1.00 47.47 96 HIS A CA 1
ATOM 770 C C . HIS A 1 96 ? 20.348 -0.864 -18.823 1.00 47.47 96 HIS A C 1
ATOM 772 O O . HIS A 1 96 ? 20.827 -1.802 -19.455 1.00 47.47 96 HIS A O 1
ATOM 778 N N . PRO A 1 97 ? 19.774 0.177 -19.459 1.00 51.69 97 PRO A N 1
ATOM 779 C CA . PRO A 1 97 ? 19.610 0.226 -20.919 1.00 51.69 97 PRO A CA 1
ATOM 780 C C . PRO A 1 97 ? 20.921 0.123 -21.711 1.00 51.69 97 PRO A C 1
ATOM 782 O O . PRO A 1 97 ? 20.907 -0.303 -22.859 1.00 51.69 97 PRO A O 1
ATOM 785 N N . LYS A 1 98 ? 22.068 0.475 -21.106 1.00 55.66 98 LYS A N 1
ATOM 786 C CA . LYS A 1 98 ? 23.393 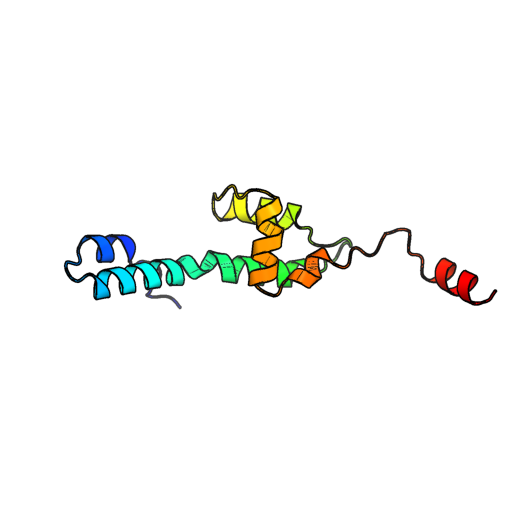0.302 -21.732 1.00 55.66 98 LYS A CA 1
ATOM 787 C C . LYS A 1 98 ? 23.967 -1.113 -21.577 1.00 55.66 98 LYS A C 1
ATOM 789 O O . LYS A 1 98 ? 25.084 -1.364 -22.020 1.00 55.66 98 LYS A O 1
ATOM 794 N N . GLN A 1 99 ? 23.237 -2.040 -20.954 1.00 48.78 99 GLN A N 1
ATOM 795 C CA . GLN A 1 99 ? 23.604 -3.451 -20.908 1.00 48.78 99 GLN A CA 1
ATOM 796 C C . GLN A 1 99 ? 23.265 -4.102 -22.256 1.00 48.78 99 GLN A C 1
ATOM 798 O O . GLN A 1 99 ? 22.244 -4.765 -22.414 1.00 48.78 99 GLN A O 1
ATOM 803 N N . CYS A 1 100 ? 24.116 -3.846 -23.245 1.00 59.16 100 CYS A N 1
ATOM 804 C CA . CYS A 1 100 ? 24.108 -4.540 -24.522 1.00 59.16 100 CYS A CA 1
ATOM 805 C C . CYS A 1 100 ? 24.818 -5.886 -24.342 1.00 59.16 100 CYS A C 1
ATOM 807 O O . CYS A 1 100 ? 26.002 -5.906 -23.997 1.00 59.16 100 CYS A O 1
ATOM 809 N N . ASP A 1 101 ? 24.117 -6.993 -24.589 1.00 59.91 101 ASP A N 1
ATOM 810 C CA . ASP A 1 101 ? 24.665 -8.346 -24.412 1.00 59.91 101 ASP A CA 1
ATOM 811 C C . ASP A 1 101 ? 25.941 -8.555 -25.265 1.00 59.91 101 ASP A C 1
ATOM 813 O O . ASP A 1 101 ? 26.895 -9.178 -24.807 1.00 59.91 101 ASP A O 1
ATOM 817 N N . LYS A 1 102 ? 26.039 -7.894 -26.433 1.00 61.88 102 LYS A N 1
ATOM 818 C CA . LYS A 1 102 ? 27.235 -7.920 -27.301 1.00 61.88 102 LYS A CA 1
ATOM 819 C C . LYS A 1 102 ? 28.490 -7.341 -26.635 1.00 61.88 102 LYS A C 1
ATOM 821 O O . LYS A 1 102 ? 29.552 -7.937 -26.729 1.00 61.88 102 LYS A O 1
ATOM 826 N N . ILE A 1 103 ? 28.368 -6.224 -25.909 1.00 61.31 103 ILE A N 1
ATOM 827 C CA . ILE A 1 103 ? 29.506 -5.593 -25.208 1.00 61.31 103 ILE A CA 1
ATOM 828 C C . ILE A 1 103 ? 29.980 -6.479 -24.042 1.00 61.31 103 ILE A C 1
ATOM 830 O O . ILE A 1 103 ? 31.164 -6.502 -23.714 1.00 61.31 103 ILE A O 1
ATOM 834 N N . GLN A 1 104 ? 29.066 -7.232 -23.418 1.00 60.44 104 GLN A N 1
ATOM 835 C CA . GLN A 1 104 ? 29.403 -8.157 -22.331 1.00 60.44 104 GLN A CA 1
ATOM 836 C C . GLN A 1 104 ? 30.073 -9.438 -22.830 1.00 60.44 104 GLN A C 1
ATOM 838 O O . GLN A 1 104 ? 30.977 -9.942 -22.163 1.00 60.44 104 GLN A O 1
ATOM 843 N N . ASP A 1 105 ? 29.643 -9.959 -23.978 1.00 66.06 105 ASP A N 1
ATOM 844 C CA . ASP A 1 105 ? 30.243 -11.151 -24.577 1.00 66.06 105 ASP A CA 1
ATOM 845 C C . ASP A 1 105 ? 31.626 -10.867 -25.172 1.00 66.06 105 ASP A C 1
ATOM 847 O O . ASP A 1 105 ? 32.514 -11.711 -25.054 1.00 66.06 105 ASP A O 1
ATOM 851 N N . ASP A 1 106 ? 31.844 -9.677 -25.736 1.00 69.06 106 ASP A N 1
ATOM 852 C CA . ASP A 1 106 ? 33.158 -9.270 -26.248 1.00 69.06 106 ASP A CA 1
ATOM 853 C C . ASP A 1 106 ? 34.184 -9.061 -25.117 1.00 69.06 106 ASP A C 1
ATOM 855 O O . ASP A 1 106 ? 35.346 -9.427 -25.270 1.00 69.06 106 ASP A O 1
ATOM 859 N N . PHE A 1 107 ? 33.766 -8.572 -23.942 1.00 61.66 107 PHE A N 1
ATOM 860 C CA . PHE A 1 107 ? 34.653 -8.435 -22.776 1.00 61.66 107 PHE A CA 1
ATOM 861 C C . PHE A 1 107 ? 35.074 -9.786 -22.170 1.00 61.66 107 PHE A C 1
ATOM 863 O O . PHE A 1 107 ? 36.161 -9.897 -21.618 1.00 61.66 107 PHE A O 1
ATOM 870 N N . LYS A 1 108 ? 34.233 -10.825 -22.269 1.00 67.00 108 LYS A N 1
ATOM 871 C CA . LYS A 1 108 ? 34.531 -12.174 -21.742 1.00 67.00 108 LYS A CA 1
ATOM 872 C C . LYS A 1 108 ? 35.477 -12.996 -22.624 1.00 67.00 108 LYS A C 1
ATOM 874 O O . LYS A 1 108 ? 35.882 -14.078 -22.208 1.00 67.00 108 LYS A O 1
ATOM 879 N N . LYS A 1 109 ? 35.744 -12.544 -23.853 1.00 64.31 109 LYS A N 1
ATOM 880 C CA . LYS A 1 109 ? 36.610 -13.227 -24.831 1.00 64.31 109 LYS A CA 1
ATOM 881 C C . LYS A 1 109 ? 38.052 -12.702 -24.839 1.00 64.31 109 LYS A C 1
ATOM 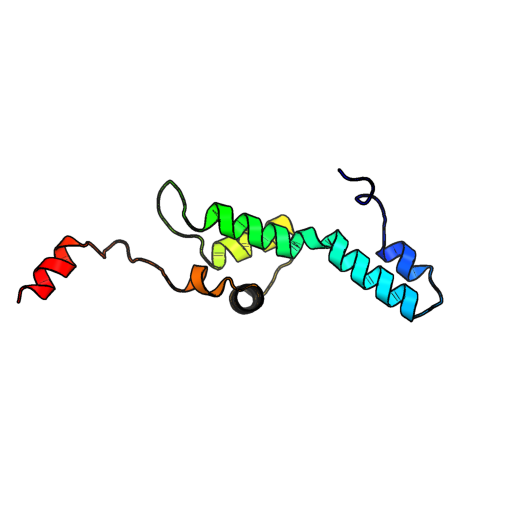883 O O . LYS A 1 109 ? 38.844 -13.182 -25.648 1.00 64.31 109 LYS A O 1
ATOM 888 N N . ILE A 1 110 ? 38.365 -11.730 -23.979 1.00 55.03 110 ILE A N 1
ATOM 889 C CA . ILE A 1 110 ? 39.734 -11.335 -23.611 1.00 55.03 110 ILE A CA 1
ATOM 890 C C . ILE A 1 110 ? 40.182 -12.234 -22.460 1.00 55.03 110 ILE A C 1
ATOM 892 O O . ILE A 1 110 ? 41.329 -12.722 -22.521 1.00 55.03 110 ILE A O 1
#

Radius of gyration: 20.81 Å; chains: 1; bounding box: 63×23×51 Å

Foldseek 3Di:
DDPPLPDPLCVVLVPDPDPVVSVVSVVVNVVSVVCLLVVLVVVCVVQQADPVGDGDELVNSQVCNCVVVVDNDDSVVSCVSCVVSVNNVSHVDDPDPPVDVVVVVVVVVD